Protein AF-A0A8I1I2P3-F1 (afdb_monomer)

Radius of gyration: 14.81 Å; Cα contacts (8 Å, |Δi|>4): 91; chains: 1; bounding box: 43×34×29 Å

Solvent-accessible surface area (backbone atoms only — not comparable to full-atom values): 5451 Å² total; per-residue (Å²): 109,67,67,59,50,14,64,76,66,75,45,60,56,72,74,44,73,46,36,71,65,56,50,29,72,75,69,70,49,54,72,68,58,51,54,54,52,49,50,53,36,40,76,68,49,39,32,45,82,46,74,54,93,88,63,90,50,61,31,34,31,48,61,64,84,60,77,60,74,85,40,101,58,91,68,75,74,91,68,77,55,70,82,69,69,79,112

Nearest PDB structures (foldseek):
  7dvr-assembly1_A-2  TM=8.416E-01  e=6.105E-02  Streptococcus agalactiae NEM316
  7dvt-assembly1_A  TM=8.667E-01  e=7.933E-02  Streptococcus agalactiae NEM316
  1ku9-assembly1_B  TM=6.889E-01  e=3.615E-02  Methanocaldococcus jannaschii
  4nb5-assembly1_C  TM=8.786E-01  e=3.821E-01  Mycobacterium tuberculosis H37Rv
  7dvs-assembly1_B  TM=8.109E-01  e=2.579E-01  Streptococcus agalactiae

Sequence (87 aa):
MVKEQAEQNNAPIDEIFFTRRMIREYTGWSDWQVRAHIKQLEEMEYIGVRTSSRGKEYSYILTYQGQGEEHQERCYLNLTSVEQIER

Secondary structure (DSSP, 8-state):
-HHHHHHHHT--GGG-EEEHHHHHHHH---HHHHHHHHHHHHHTTSEEEEE-SSS--EEEEE--SSTTTS-SS---SSPPPHHHH--

Structure (mmCIF, N/CA/C/O backbone):
data_AF-A0A8I1I2P3-F1
#
_entry.id   AF-A0A8I1I2P3-F1
#
loop_
_atom_site.group_PDB
_atom_site.id
_atom_site.type_symbol
_atom_site.label_atom_id
_atom_site.label_alt_id
_atom_site.label_comp_id
_atom_site.label_asym_id
_atom_site.label_entity_id
_atom_site.label_seq_id
_atom_site.pdbx_PDB_ins_code
_atom_site.Cartn_x
_atom_site.Cartn_y
_atom_site.Cartn_z
_atom_site.occupancy
_atom_site.B_iso_or_equiv
_atom_site.auth_seq_id
_atom_site.auth_comp_id
_atom_site.auth_asym_id
_atom_site.auth_atom_id
_atom_site.pdbx_PDB_model_num
ATOM 1 N N . MET A 1 1 ? -2.962 5.974 8.959 1.00 89.56 1 MET A N 1
ATOM 2 C CA . MET A 1 1 ? -3.259 4.533 8.763 1.00 89.56 1 MET A CA 1
ATOM 3 C C . MET A 1 1 ? -2.023 3.638 8.895 1.00 89.56 1 MET A C 1
ATOM 5 O O . MET A 1 1 ? -1.882 3.010 9.928 1.00 89.56 1 MET A O 1
ATOM 9 N N . VAL A 1 2 ? -1.123 3.545 7.900 1.00 90.50 2 VAL A N 1
ATOM 10 C CA . VAL A 1 2 ? -0.020 2.546 7.921 1.00 90.50 2 VAL A CA 1
ATOM 11 C C . VAL A 1 2 ? 1.006 2.815 9.030 1.00 90.50 2 VAL A C 1
ATOM 13 O O . VAL A 1 2 ? 1.382 1.888 9.735 1.00 90.50 2 VAL A O 1
ATOM 16 N N . LYS A 1 3 ? 1.406 4.079 9.235 1.00 89.44 3 LYS A N 1
ATOM 17 C CA . LYS A 1 3 ? 2.322 4.473 10.326 1.00 89.44 3 LYS A CA 1
ATOM 18 C C . LYS A 1 3 ? 1.756 4.128 11.707 1.00 89.44 3 LYS A C 1
ATOM 20 O O . LYS A 1 3 ? 2.423 3.476 12.492 1.00 8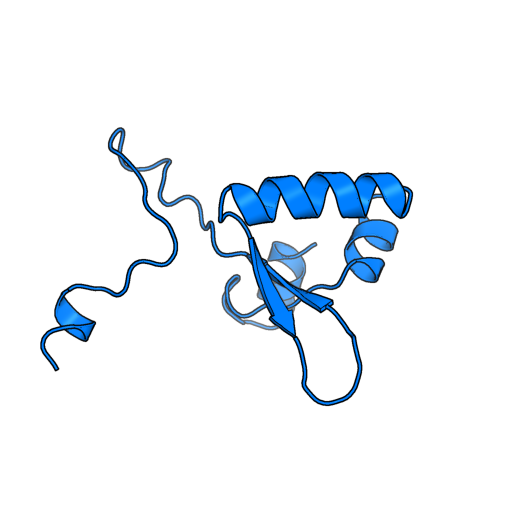9.44 3 LYS A O 1
ATOM 25 N N . GLU A 1 4 ? 0.491 4.477 11.946 1.00 91.50 4 GLU A N 1
ATOM 26 C CA . GLU A 1 4 ? -0.220 4.131 13.186 1.00 91.50 4 GLU A CA 1
ATOM 27 C C . GLU A 1 4 ? -0.255 2.610 13.416 1.00 91.50 4 GLU A C 1
ATOM 29 O O . GLU A 1 4 ? -0.049 2.144 14.532 1.00 91.50 4 GLU A O 1
ATOM 34 N N . GLN A 1 5 ? -0.475 1.817 12.361 1.00 90.06 5 GLN A N 1
ATOM 35 C CA . GLN A 1 5 ? -0.495 0.356 12.462 1.00 90.06 5 GLN A CA 1
ATOM 36 C C . GLN A 1 5 ? 0.897 -0.235 12.739 1.00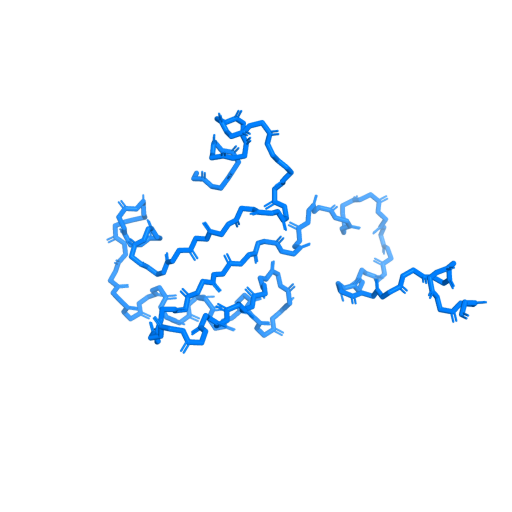 90.06 5 GLN A C 1
ATOM 38 O O . GLN A 1 5 ? 1.003 -1.206 13.486 1.00 90.06 5 GLN A O 1
ATOM 43 N N . ALA A 1 6 ? 1.949 0.348 12.159 1.00 91.56 6 ALA A N 1
ATOM 44 C CA . ALA A 1 6 ? 3.340 -0.020 12.422 1.00 91.56 6 ALA A CA 1
ATOM 45 C C . ALA A 1 6 ? 3.709 0.223 13.893 1.00 91.56 6 ALA A C 1
ATOM 47 O O . ALA A 1 6 ? 4.237 -0.669 14.556 1.00 91.56 6 ALA A O 1
ATOM 48 N N . GLU A 1 7 ? 3.338 1.391 14.424 1.00 91.44 7 GLU A N 1
ATOM 49 C CA . GLU A 1 7 ? 3.539 1.754 15.831 1.00 91.44 7 GLU A CA 1
ATOM 50 C C . GLU A 1 7 ? 2.787 0.809 16.778 1.00 91.44 7 GLU A C 1
ATOM 52 O O . GLU A 1 7 ? 3.364 0.313 17.743 1.00 91.44 7 GLU A O 1
ATOM 57 N N . GLN A 1 8 ? 1.521 0.496 16.482 1.00 91.81 8 GLN A N 1
ATOM 58 C CA . GLN A 1 8 ? 0.713 -0.422 17.295 1.00 91.81 8 GLN A CA 1
ATOM 59 C C . GLN A 1 8 ? 1.259 -1.853 17.305 1.00 91.81 8 GLN A C 1
ATOM 61 O O . GLN A 1 8 ? 1.209 -2.525 18.335 1.00 91.81 8 GLN A O 1
ATOM 66 N N . ASN A 1 9 ? 1.773 -2.320 16.167 1.00 88.44 9 ASN A N 1
ATOM 67 C CA . ASN A 1 9 ? 2.285 -3.681 16.020 1.00 88.44 9 ASN A CA 1
ATOM 68 C C . ASN A 1 9 ? 3.762 -3.807 16.417 1.00 88.44 9 ASN A C 1
ATOM 70 O O . ASN A 1 9 ? 4.287 -4.919 16.409 1.00 88.44 9 ASN A O 1
ATOM 74 N N . ASN A 1 10 ? 4.426 -2.690 16.743 1.00 91.12 10 ASN A N 1
ATOM 75 C CA . ASN A 1 10 ? 5.871 -2.610 16.948 1.00 91.12 10 ASN A CA 1
ATOM 76 C C . ASN A 1 10 ? 6.650 -3.315 15.817 1.00 91.12 10 ASN A C 1
ATOM 78 O O . ASN A 1 10 ? 7.573 -4.092 16.064 1.00 91.12 10 ASN A O 1
ATOM 82 N N . ALA A 1 11 ? 6.213 -3.074 14.579 1.00 88.25 11 ALA A N 1
ATOM 83 C CA . ALA A 1 11 ? 6.719 -3.693 13.359 1.00 88.25 11 ALA A CA 1
ATOM 84 C C . ALA A 1 11 ? 7.149 -2.603 12.364 1.00 88.25 11 ALA A C 1
ATOM 86 O O . ALA A 1 11 ? 6.611 -1.490 12.410 1.00 88.25 11 ALA A O 1
ATOM 87 N N . PRO A 1 12 ? 8.111 -2.879 11.470 1.00 86.69 12 PRO A N 1
ATOM 88 C CA . PRO A 1 12 ? 8.555 -1.892 10.500 1.00 86.69 12 PRO A CA 1
ATOM 89 C C . PRO A 1 12 ? 7.461 -1.619 9.449 1.00 86.69 12 PRO A C 1
ATOM 91 O O . PRO A 1 12 ? 6.587 -2.445 9.182 1.00 86.69 12 PRO A O 1
ATOM 94 N N . ILE A 1 13 ? 7.466 -0.412 8.877 1.00 85.75 13 ILE A N 1
ATOM 95 C CA . ILE A 1 13 ? 6.391 0.078 7.990 1.00 85.75 13 ILE A CA 1
ATOM 96 C C . ILE A 1 13 ? 6.258 -0.780 6.721 1.00 85.75 13 ILE A C 1
ATOM 98 O O . ILE A 1 13 ? 5.150 -0.985 6.223 1.00 85.75 13 ILE A O 1
ATOM 102 N N . ASP A 1 14 ? 7.376 -1.298 6.223 1.00 83.69 14 ASP A N 1
ATOM 103 C CA . ASP A 1 14 ? 7.488 -2.213 5.086 1.00 83.69 14 ASP A CA 1
ATOM 104 C C . ASP A 1 14 ? 7.128 -3.666 5.426 1.00 83.69 14 ASP A C 1
ATOM 106 O O . ASP A 1 14 ? 7.287 -4.537 4.582 1.00 83.69 14 ASP A O 1
ATOM 110 N N . GLU A 1 15 ? 6.600 -3.949 6.618 1.00 86.62 15 GLU A N 1
ATOM 111 C CA . GLU A 1 15 ? 5.965 -5.232 6.953 1.00 86.62 15 GLU A CA 1
ATOM 112 C C . GLU A 1 15 ? 4.452 -5.094 7.183 1.00 86.62 15 GLU A C 1
ATOM 114 O O . GLU A 1 15 ? 3.740 -6.084 7.383 1.00 86.62 15 GLU A O 1
ATOM 119 N N . ILE A 1 16 ? 3.923 -3.869 7.120 1.00 90.00 16 ILE A N 1
ATOM 120 C CA . ILE A 1 16 ? 2.499 -3.617 7.315 1.00 90.00 16 ILE A CA 1
ATOM 121 C C . ILE A 1 16 ? 1.740 -3.790 6.004 1.00 90.00 16 ILE A C 1
ATOM 123 O O . ILE A 1 16 ? 1.847 -2.994 5.069 1.00 90.00 16 ILE A O 1
ATOM 127 N N . PHE A 1 17 ? 0.884 -4.809 5.981 1.00 90.69 17 PHE A N 1
ATOM 128 C CA . PHE A 1 17 ? -0.055 -5.044 4.894 1.00 90.69 17 PHE A CA 1
ATOM 129 C C . PHE A 1 17 ? -1.358 -4.276 5.095 1.00 90.69 17 PHE A C 1
ATOM 131 O O . PHE A 1 17 ? -1.919 -4.233 6.189 1.00 90.69 17 PHE A O 1
ATOM 138 N N . PHE A 1 18 ? -1.888 -3.728 4.007 1.00 91.44 18 PHE A N 1
ATOM 139 C CA . PHE A 1 18 ? -3.200 -3.089 3.987 1.00 91.44 18 PHE A CA 1
ATOM 140 C C . PHE A 1 18 ? -3.986 -3.474 2.735 1.00 91.44 18 PHE A C 1
ATOM 142 O O . PHE A 1 18 ? -3.422 -3.878 1.722 1.00 91.44 18 PHE A O 1
ATOM 149 N N . THR A 1 19 ? -5.312 -3.365 2.785 1.00 92.06 19 THR A N 1
ATOM 150 C CA . THR A 1 19 ? -6.195 -3.741 1.669 1.00 92.06 19 THR A CA 1
ATOM 151 C C . THR A 1 19 ? -6.945 -2.532 1.120 1.00 92.06 19 THR A C 1
ATOM 153 O O . THR A 1 19 ? -7.054 -1.488 1.767 1.00 92.06 19 THR A O 1
ATOM 156 N N . ARG A 1 20 ? -7.551 -2.674 -0.069 1.00 91.12 20 ARG A N 1
ATOM 157 C CA . ARG A 1 20 ? -8.426 -1.625 -0.637 1.00 91.12 20 ARG A CA 1
ATOM 158 C C . ARG A 1 20 ? -9.573 -1.257 0.297 1.00 91.12 20 ARG A C 1
ATOM 160 O O . ARG A 1 20 ? -9.994 -0.105 0.321 1.00 91.12 20 ARG A O 1
ATOM 167 N N . ARG A 1 21 ? -10.080 -2.229 1.061 1.00 91.81 21 ARG A N 1
ATOM 168 C CA . ARG A 1 21 ? -11.136 -1.998 2.047 1.00 91.81 21 ARG A CA 1
ATOM 169 C C . ARG A 1 21 ? -10.660 -1.042 3.138 1.00 91.81 21 ARG A C 1
ATOM 171 O O . ARG A 1 21 ? -11.344 -0.057 3.379 1.00 91.81 21 ARG A O 1
ATOM 178 N N . MET A 1 22 ? -9.480 -1.287 3.710 1.00 92.81 22 MET A N 1
ATOM 179 C CA . MET A 1 22 ? -8.898 -0.417 4.738 1.00 92.81 22 MET A CA 1
ATOM 180 C C . MET A 1 22 ? -8.696 1.009 4.216 1.00 92.81 22 MET A C 1
ATOM 182 O O . MET A 1 22 ? -9.063 1.967 4.886 1.00 92.81 22 MET A O 1
ATOM 186 N N . ILE A 1 23 ? -8.200 1.159 2.981 1.00 93.44 23 ILE A N 1
ATOM 187 C CA . ILE A 1 23 ? -8.026 2.480 2.359 1.00 93.44 23 ILE A CA 1
ATOM 188 C C . ILE A 1 23 ? -9.370 3.194 2.218 1.00 93.44 23 ILE A C 1
ATOM 190 O O . ILE A 1 23 ? -9.472 4.369 2.559 1.00 93.44 23 ILE A O 1
ATOM 194 N N . ARG A 1 24 ? -10.412 2.502 1.741 1.00 94.50 24 ARG A N 1
ATOM 195 C CA . ARG A 1 24 ? -11.759 3.080 1.619 1.00 94.50 24 ARG A CA 1
ATOM 196 C C . ARG A 1 24 ? -12.330 3.507 2.968 1.00 94.50 24 ARG A C 1
ATOM 198 O O . ARG A 1 24 ? -12.907 4.582 3.055 1.00 94.50 24 ARG A O 1
ATOM 205 N N . GLU A 1 25 ? -12.180 2.675 3.996 1.00 94.62 25 GLU A N 1
ATOM 206 C CA . GLU A 1 25 ? -12.664 2.971 5.349 1.00 94.62 25 GLU A CA 1
ATOM 207 C C . GLU A 1 25 ? -11.912 4.159 5.968 1.00 94.62 25 GLU A C 1
ATOM 209 O O . GLU A 1 25 ? -12.533 5.000 6.608 1.00 94.62 25 GLU A O 1
ATOM 214 N N . TYR A 1 26 ? -10.606 4.280 5.712 1.00 94.69 26 TYR A N 1
ATOM 215 C CA . TYR A 1 26 ? -9.783 5.375 6.228 1.00 94.69 26 TYR A CA 1
ATOM 216 C C . TYR A 1 26 ? -9.976 6.702 5.476 1.00 94.69 26 TYR A C 1
ATOM 218 O O . TYR A 1 26 ? -9.992 7.766 6.086 1.00 94.69 26 TYR A O 1
ATOM 226 N N . THR A 1 27 ? -10.106 6.658 4.147 1.00 94.56 27 THR A N 1
ATOM 227 C CA . THR A 1 27 ? -10.172 7.862 3.290 1.00 94.56 27 THR A CA 1
ATOM 228 C C . THR A 1 27 ? -11.595 8.310 2.958 1.00 94.56 27 THR A C 1
ATOM 230 O O . THR A 1 27 ? -11.795 9.439 2.514 1.00 94.56 27 THR A O 1
ATOM 233 N N . GLY A 1 28 ? -12.586 7.427 3.104 1.00 94.81 28 GLY A N 1
ATOM 234 C CA . GLY A 1 28 ? -13.954 7.656 2.632 1.00 94.81 28 GLY A CA 1
ATOM 235 C C . GLY A 1 28 ? -14.111 7.628 1.105 1.00 94.81 28 GLY A C 1
ATOM 236 O O . GLY A 1 28 ? -15.171 7.986 0.593 1.00 94.81 28 GLY A O 1
ATOM 237 N N . TRP A 1 29 ? -13.082 7.225 0.353 1.00 96.38 29 TRP A N 1
ATOM 238 C CA . TRP A 1 29 ? -13.123 7.208 -1.109 1.00 96.38 29 TRP A CA 1
ATOM 239 C C . TRP A 1 29 ? -13.996 6.084 -1.677 1.00 96.38 29 TRP A C 1
ATOM 241 O O . TRP A 1 29 ? -14.151 4.998 -1.105 1.00 96.38 29 TRP A O 1
ATOM 251 N N . SER A 1 30 ? -14.540 6.334 -2.868 1.00 95.50 30 SER A N 1
ATOM 252 C CA . SER A 1 30 ? -15.213 5.303 -3.658 1.00 95.50 30 SER A CA 1
ATOM 253 C C . SER A 1 30 ? -14.230 4.213 -4.105 1.00 95.50 30 SER A C 1
ATOM 255 O O . SER A 1 30 ? -13.026 4.444 -4.225 1.00 95.50 30 SER A O 1
ATOM 257 N N . ASP A 1 31 ? -14.745 3.017 -4.406 1.00 93.31 31 ASP A N 1
ATOM 258 C CA . ASP A 1 31 ? -13.915 1.912 -4.912 1.00 93.31 31 ASP A CA 1
ATOM 259 C C . ASP A 1 31 ? -13.149 2.298 -6.186 1.00 93.31 31 ASP A C 1
ATOM 261 O O . ASP A 1 31 ? -11.974 1.966 -6.336 1.00 93.31 31 ASP A O 1
ATOM 265 N N . TRP A 1 32 ? -13.785 3.072 -7.067 1.00 95.75 32 TRP A N 1
ATOM 266 C CA . TRP A 1 32 ? -13.159 3.539 -8.299 1.00 95.75 32 TRP A CA 1
ATOM 267 C C . TRP A 1 32 ? -11.955 4.453 -8.033 1.00 95.75 32 TRP A C 1
ATOM 269 O O . TRP A 1 32 ? -10.890 4.223 -8.606 1.00 95.75 32 TRP A O 1
ATOM 279 N N . GLN A 1 33 ? -12.087 5.427 -7.125 1.00 96.12 33 GLN A N 1
ATOM 280 C CA . GLN A 1 33 ? -10.986 6.323 -6.744 1.00 96.12 33 GLN A CA 1
ATOM 281 C C . GLN A 1 33 ? -9.818 5.540 -6.144 1.00 96.12 33 GLN A C 1
ATOM 283 O O . GLN A 1 33 ? -8.675 5.712 -6.560 1.00 96.12 33 GLN A O 1
ATOM 288 N N . VAL A 1 34 ? -10.108 4.627 -5.212 1.00 94.81 34 VAL A N 1
ATOM 289 C CA . VAL A 1 34 ? -9.074 3.794 -4.586 1.00 94.81 34 VAL A CA 1
ATOM 290 C C . VAL A 1 34 ? -8.350 2.948 -5.631 1.00 94.81 34 VAL A C 1
ATOM 292 O O . VAL A 1 34 ? -7.124 2.910 -5.635 1.00 94.81 34 VAL A O 1
ATOM 295 N N . ARG A 1 35 ? -9.070 2.318 -6.566 1.00 92.88 35 ARG A N 1
ATOM 296 C CA . ARG A 1 35 ? -8.449 1.531 -7.642 1.00 92.88 35 ARG A CA 1
ATOM 297 C C . ARG A 1 35 ? -7.577 2.373 -8.571 1.00 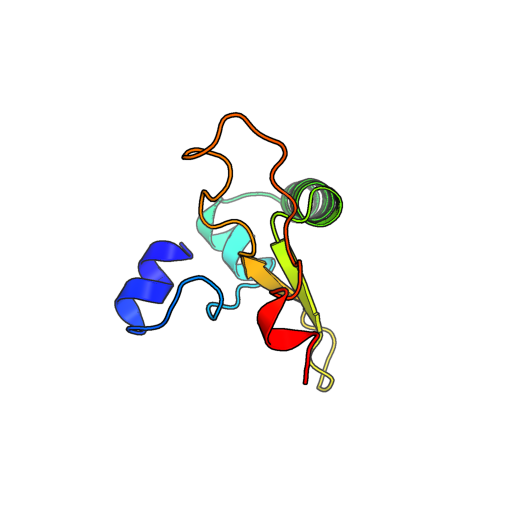92.88 35 ARG A C 1
ATOM 299 O O . ARG A 1 35 ? -6.498 1.914 -8.934 1.00 92.88 35 ARG A O 1
ATOM 306 N N . ALA A 1 36 ? -8.035 3.562 -8.960 1.00 95.19 36 ALA A N 1
ATOM 307 C CA . ALA A 1 36 ? -7.282 4.448 -9.842 1.00 95.19 36 ALA A CA 1
ATOM 308 C C . ALA A 1 36 ? -5.974 4.918 -9.185 1.00 95.19 36 ALA A C 1
ATOM 310 O O . ALA A 1 36 ? -4.909 4.785 -9.783 1.00 95.19 36 ALA A O 1
ATOM 311 N N . HIS A 1 37 ? -6.042 5.387 -7.936 1.00 94.25 37 HIS A N 1
ATOM 312 C CA . HIS A 1 37 ? -4.871 5.901 -7.224 1.00 94.25 37 HIS A CA 1
ATOM 313 C C . HIS A 1 37 ? -3.886 4.804 -6.817 1.00 94.25 37 HIS A C 1
ATOM 315 O O . HIS A 1 37 ? -2.682 4.997 -6.947 1.00 94.25 37 HIS A O 1
ATOM 321 N N . ILE A 1 38 ? -4.368 3.632 -6.393 1.00 92.81 38 ILE A N 1
ATOM 322 C CA . ILE A 1 38 ? -3.491 2.482 -6.123 1.00 92.81 38 ILE A CA 1
ATOM 323 C C . ILE A 1 38 ? -2.704 2.097 -7.372 1.00 92.81 38 ILE A C 1
ATOM 325 O O . ILE A 1 38 ? -1.505 1.877 -7.273 1.00 92.81 38 ILE A O 1
ATOM 329 N N . LYS A 1 39 ? -3.352 2.052 -8.544 1.00 92.00 39 LYS A N 1
ATOM 330 C CA . LYS A 1 39 ? -2.668 1.712 -9.797 1.00 92.00 39 LYS A CA 1
ATOM 331 C C . LYS A 1 39 ? -1.551 2.706 -10.116 1.00 92.00 39 LYS A C 1
ATOM 333 O O . LYS A 1 39 ? -0.470 2.288 -10.497 1.00 92.00 39 LYS A O 1
ATO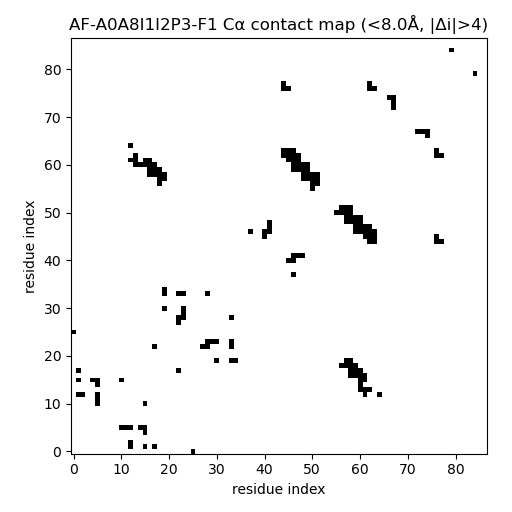M 338 N N . GLN A 1 40 ? -1.793 4.002 -9.916 1.00 93.25 40 GLN A N 1
ATOM 339 C CA . GLN A 1 40 ? -0.765 5.032 -10.102 1.00 93.25 40 GLN A CA 1
ATOM 340 C C . GLN A 1 40 ? 0.416 4.844 -9.139 1.00 93.25 40 GLN A C 1
ATOM 342 O O . GLN A 1 40 ? 1.565 4.930 -9.553 1.00 93.25 40 GLN A O 1
ATOM 347 N N . LEU A 1 41 ? 0.143 4.557 -7.862 1.00 92.25 41 LEU A N 1
ATOM 348 C CA . LEU A 1 41 ? 1.191 4.325 -6.862 1.00 92.25 41 LEU A CA 1
ATOM 349 C C . LEU A 1 41 ? 1.991 3.045 -7.133 1.00 92.25 41 LEU A C 1
ATOM 351 O O . LEU A 1 41 ? 3.192 3.020 -6.881 1.00 92.25 41 LEU A O 1
ATOM 355 N N . GLU A 1 42 ? 1.335 1.999 -7.635 1.00 90.19 42 GLU A N 1
ATOM 356 C CA . GLU A 1 42 ? 1.971 0.750 -8.063 1.00 90.19 42 GLU A CA 1
ATOM 357 C C . GLU A 1 42 ? 2.868 0.981 -9.288 1.00 90.19 42 GLU A C 1
ATOM 359 O O . GLU A 1 42 ? 4.019 0.559 -9.286 1.00 90.19 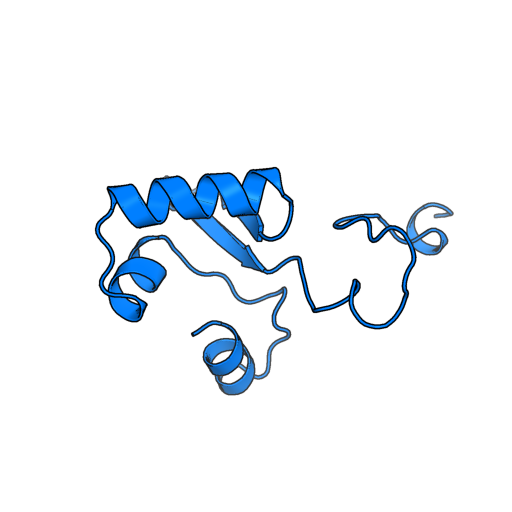42 GLU A O 1
ATOM 364 N N . GLU A 1 43 ? 2.383 1.708 -10.303 1.00 90.25 43 GLU A N 1
ATOM 365 C CA . GLU A 1 43 ? 3.160 2.071 -11.502 1.00 90.25 43 GLU A CA 1
ATOM 366 C C . GLU A 1 43 ? 4.403 2.905 -11.170 1.00 90.25 43 GLU A C 1
ATOM 368 O O . GLU A 1 43 ? 5.413 2.816 -11.863 1.00 90.25 43 GLU A O 1
ATOM 373 N N . MET A 1 44 ? 4.329 3.705 -10.108 1.00 88.50 44 MET A N 1
ATOM 374 C CA . MET A 1 44 ? 5.434 4.515 -9.601 1.00 88.50 44 MET A CA 1
ATOM 375 C C . MET A 1 44 ? 6.274 3.788 -8.533 1.00 88.50 44 MET A C 1
ATOM 377 O O . MET A 1 44 ? 7.125 4.411 -7.904 1.00 88.50 44 MET A O 1
ATOM 381 N N . GLU A 1 45 ? 6.017 2.499 -8.295 1.00 87.00 45 GLU A N 1
ATOM 382 C CA . GLU A 1 45 ? 6.732 1.636 -7.342 1.00 87.00 45 GLU A CA 1
ATOM 383 C C . GLU A 1 45 ? 6.688 2.096 -5.870 1.00 87.00 45 GLU A C 1
ATOM 385 O O . GLU A 1 45 ? 7.433 1.589 -5.030 1.00 87.00 45 GLU A O 1
ATOM 390 N N . TYR A 1 46 ? 5.778 3.009 -5.513 1.00 88.06 46 TYR A N 1
ATOM 391 C CA . TYR A 1 46 ? 5.600 3.471 -4.129 1.00 88.06 46 TYR A CA 1
ATOM 392 C C . TYR A 1 46 ? 4.978 2.396 -3.236 1.00 88.06 46 TYR A C 1
ATOM 394 O O . TYR A 1 46 ? 5.202 2.388 -2.020 1.00 88.06 46 TYR A O 1
ATOM 402 N N . ILE A 1 47 ? 4.186 1.503 -3.832 1.00 90.75 47 ILE A N 1
ATOM 403 C CA . ILE A 1 47 ? 3.551 0.377 -3.151 1.00 90.75 47 ILE A CA 1
ATOM 404 C C . ILE A 1 47 ? 3.826 -0.929 -3.894 1.00 90.75 47 ILE A C 1
ATOM 406 O O . ILE A 1 47 ? 3.797 -0.977 -5.122 1.00 90.75 47 ILE A O 1
ATOM 410 N N . GLY A 1 48 ? 4.033 -2.004 -3.140 1.00 88.69 48 GLY A N 1
ATOM 411 C CA . GLY A 1 48 ? 4.115 -3.362 -3.668 1.00 88.69 48 GLY A CA 1
ATOM 412 C C . GLY A 1 48 ? 2.786 -4.103 -3.531 1.00 88.69 48 GLY A C 1
ATOM 413 O O . GLY A 1 48 ? 2.037 -3.888 -2.575 1.00 88.69 48 GLY A O 1
ATOM 414 N N . VAL A 1 49 ? 2.506 -5.025 -4.455 1.00 87.94 49 VAL A N 1
ATOM 415 C CA . VAL A 1 49 ? 1.343 -5.921 -4.375 1.00 87.94 49 VAL A CA 1
ATOM 416 C C . VAL A 1 49 ? 1.772 -7.295 -3.873 1.00 87.94 49 VAL A C 1
ATOM 418 O O . VAL A 1 49 ? 2.619 -7.966 -4.465 1.00 87.94 49 VAL A O 1
ATOM 421 N N . ARG A 1 50 ? 1.140 -7.762 -2.796 1.00 81.56 50 ARG A N 1
ATOM 422 C CA . ARG A 1 50 ? 1.214 -9.148 -2.332 1.00 81.56 50 ARG A CA 1
ATOM 423 C C . ARG A 1 50 ? -0.142 -9.812 -2.527 1.00 81.56 50 ARG A C 1
ATOM 425 O O . ARG A 1 50 ? -1.156 -9.378 -1.989 1.00 81.56 50 ARG A O 1
ATOM 432 N N . THR A 1 51 ? -0.153 -10.892 -3.302 1.00 73.88 51 THR A N 1
ATOM 433 C CA . THR A 1 51 ? -1.340 -11.738 -3.459 1.00 73.88 51 THR A CA 1
ATOM 434 C C . THR A 1 51 ? -1.178 -12.969 -2.578 1.00 73.88 51 THR A C 1
ATOM 436 O O . THR A 1 51 ? -0.211 -13.713 -2.736 1.00 73.88 51 THR A O 1
ATOM 439 N N . SER A 1 52 ? -2.115 -13.207 -1.659 1.00 64.69 52 SER A N 1
ATOM 440 C CA . SER A 1 52 ? -2.159 -14.473 -0.920 1.00 64.69 52 SER A CA 1
ATOM 441 C C . SER A 1 52 ? -2.779 -15.572 -1.789 1.00 64.69 52 SER A C 1
ATOM 443 O O . SER A 1 52 ? -3.790 -15.362 -2.463 1.00 64.69 52 SER A O 1
ATOM 445 N N . SER A 1 53 ? -2.191 -16.771 -1.768 1.00 59.44 53 SER A N 1
ATOM 446 C CA . SER A 1 53 ? -2.659 -17.930 -2.545 1.00 59.44 53 SER A CA 1
ATOM 447 C C . SER A 1 53 ? -4.027 -18.454 -2.090 1.00 59.44 53 SER A C 1
ATOM 449 O O . SER A 1 53 ? -4.713 -19.135 -2.851 1.00 59.44 53 SER A O 1
ATOM 451 N N . ARG A 1 54 ? -4.473 -18.100 -0.876 1.00 56.28 54 ARG A N 1
ATOM 452 C CA . ARG A 1 54 ? -5.769 -18.506 -0.310 1.00 56.28 54 ARG A CA 1
ATOM 453 C C . ARG A 1 54 ? -6.841 -17.425 -0.467 1.00 56.28 54 ARG A C 1
ATOM 455 O O . ARG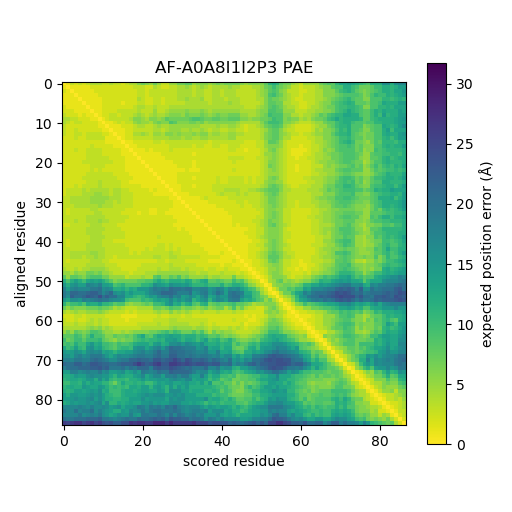 A 1 54 ? -7.466 -17.014 0.500 1.00 56.28 54 ARG A O 1
ATOM 462 N N . GLY A 1 55 ? -7.076 -17.035 -1.721 1.00 54.03 55 GLY A N 1
ATOM 463 C CA . GLY A 1 55 ? -8.283 -16.326 -2.148 1.00 54.03 55 GLY A CA 1
ATOM 464 C C . GLY A 1 55 ? -8.123 -14.818 -2.296 1.00 54.03 55 GLY A C 1
ATOM 465 O O . GLY A 1 55 ? -8.355 -14.103 -1.342 1.00 54.03 55 GLY A O 1
ATOM 466 N N . LYS A 1 56 ? -7.799 -14.368 -3.521 1.00 62.16 56 LYS A N 1
ATOM 467 C CA . LYS A 1 56 ? -8.085 -13.062 -4.179 1.00 62.16 56 LYS A CA 1
ATOM 468 C C . LYS A 1 56 ? -8.034 -11.757 -3.358 1.00 62.16 56 LYS A C 1
ATOM 470 O O . LYS A 1 56 ? -8.501 -10.725 -3.845 1.00 62.16 56 LYS A O 1
ATOM 475 N N . GLU A 1 57 ? -7.485 -11.756 -2.156 1.00 69.06 57 GLU A N 1
ATOM 476 C CA . GLU A 1 57 ? -7.314 -10.553 -1.368 1.00 69.06 57 GLU A CA 1
ATOM 477 C C . GLU A 1 57 ? -5.996 -9.910 -1.781 1.00 69.06 57 GLU A C 1
ATOM 479 O O . GLU A 1 57 ? -4.911 -10.459 -1.587 1.00 69.06 57 GLU A O 1
ATOM 484 N N . TYR A 1 58 ? -6.126 -8.767 -2.450 1.00 81.12 58 TYR A N 1
ATOM 485 C CA . TYR A 1 58 ? -4.996 -7.918 -2.781 1.00 81.12 58 TYR A CA 1
ATOM 486 C C . TYR A 1 58 ? -4.568 -7.193 -1.511 1.00 81.12 58 TYR A C 1
ATOM 488 O O . TYR A 1 58 ? -5.289 -6.316 -1.017 1.00 81.12 58 TYR A O 1
ATOM 496 N N . SER A 1 59 ? -3.400 -7.571 -1.009 1.00 88.62 59 SER A N 1
ATOM 497 C CA . SER A 1 59 ? -2.703 -6.853 0.045 1.00 88.62 59 SER A CA 1
ATOM 498 C C . SER A 1 59 ? -1.631 -5.979 -0.589 1.00 88.62 59 SER A C 1
ATOM 500 O O . SER A 1 59 ? -0.933 -6.385 -1.517 1.00 88.62 59 SER A O 1
ATOM 502 N N . TYR A 1 60 ? -1.512 -4.768 -0.082 1.00 91.44 60 TYR A N 1
ATOM 503 C CA . TYR A 1 60 ? -0.530 -3.787 -0.500 1.00 91.44 60 TYR A CA 1
ATOM 504 C C . TYR A 1 60 ? 0.434 -3.543 0.648 1.00 91.44 60 TYR A C 1
ATOM 506 O O . TYR A 1 60 ? 0.069 -3.702 1.815 1.00 91.44 60 TYR A O 1
ATOM 514 N N . ILE A 1 61 ? 1.654 -3.169 0.298 1.00 91.19 61 ILE A N 1
ATOM 515 C CA . ILE A 1 61 ? 2.725 -2.844 1.233 1.00 91.19 61 ILE A CA 1
ATOM 516 C C . ILE A 1 61 ? 3.367 -1.533 0.800 1.00 91.19 61 ILE A C 1
ATOM 518 O O . ILE A 1 61 ? 3.408 -1.241 -0.397 1.00 91.19 61 ILE A O 1
ATOM 522 N N . LEU A 1 62 ? 3.828 -0.728 1.753 1.00 89.81 62 LEU A N 1
ATOM 523 C CA . LEU A 1 62 ? 4.513 0.517 1.431 1.00 89.81 62 LEU A CA 1
ATOM 524 C C . LEU A 1 62 ? 5.989 0.221 1.153 1.00 89.81 62 LEU A C 1
ATOM 526 O O . LEU A 1 62 ? 6.691 -0.274 2.028 1.00 89.81 62 LEU A O 1
ATOM 530 N N . THR A 1 63 ? 6.443 0.543 -0.054 1.00 85.31 63 THR A N 1
ATOM 531 C CA . THR A 1 63 ? 7.844 0.372 -0.461 1.00 85.31 63 THR A CA 1
ATOM 532 C C . THR A 1 63 ? 8.640 1.661 -0.256 1.00 85.31 63 THR A C 1
ATOM 534 O O . THR A 1 63 ? 9.814 1.633 0.113 1.00 85.31 63 THR A O 1
ATOM 537 N N . TYR A 1 64 ? 8.004 2.812 -0.478 1.00 80.12 64 TYR A N 1
ATOM 538 C CA . TYR A 1 64 ? 8.644 4.111 -0.304 1.00 80.12 64 TYR A CA 1
ATOM 539 C C . TYR A 1 64 ? 8.666 4.536 1.170 1.00 80.12 64 TYR A C 1
ATOM 541 O O . TYR A 1 64 ? 7.618 4.732 1.787 1.00 80.12 64 TYR A O 1
ATOM 549 N N . GLN A 1 65 ? 9.861 4.739 1.718 1.00 74.19 65 GLN A N 1
ATOM 550 C CA . GLN A 1 65 ? 10.106 5.152 3.105 1.00 74.19 65 GLN A CA 1
ATOM 551 C C . GLN A 1 65 ? 10.718 6.560 3.215 1.00 74.19 65 GLN A C 1
ATOM 553 O O . GLN A 1 65 ? 11.163 6.948 4.289 1.00 74.19 65 GLN A O 1
ATOM 558 N N . GLY A 1 66 ? 10.726 7.343 2.130 1.00 68.69 66 GLY A N 1
ATOM 559 C CA . GLY A 1 66 ? 11.345 8.676 2.116 1.00 68.69 66 GLY A CA 1
ATOM 560 C C . GLY A 1 66 ? 12.781 8.694 1.589 1.00 68.69 66 GLY A C 1
ATOM 561 O O . GLY A 1 66 ? 13.455 9.711 1.710 1.00 68.69 66 GLY A O 1
ATOM 562 N N . GLN A 1 67 ? 13.244 7.612 0.951 1.00 68.31 67 GLN A N 1
ATOM 563 C CA . GLN A 1 67 ? 14.615 7.496 0.429 1.00 68.31 67 GLN A CA 1
ATOM 564 C C . GLN A 1 67 ? 14.956 8.522 -0.676 1.00 68.31 67 GLN A C 1
ATOM 566 O O . GLN A 1 67 ? 16.108 8.617 -1.086 1.00 68.31 67 GLN A O 1
ATOM 571 N N . GLY A 1 68 ? 13.972 9.276 -1.180 1.00 63.62 68 GLY A N 1
ATOM 572 C CA . GLY A 1 68 ? 14.171 10.354 -2.152 1.00 63.62 68 GLY A CA 1
ATOM 573 C C . GLY A 1 68 ? 14.365 11.748 -1.545 1.00 63.62 68 GLY A C 1
ATOM 574 O O . GLY A 1 68 ? 14.592 12.690 -2.298 1.00 63.62 68 GLY A O 1
ATOM 575 N N . GLU A 1 69 ? 14.252 11.914 -0.221 1.00 63.19 69 GLU A N 1
ATOM 576 C CA . GLU A 1 69 ? 14.363 13.235 0.425 1.00 63.19 69 GLU 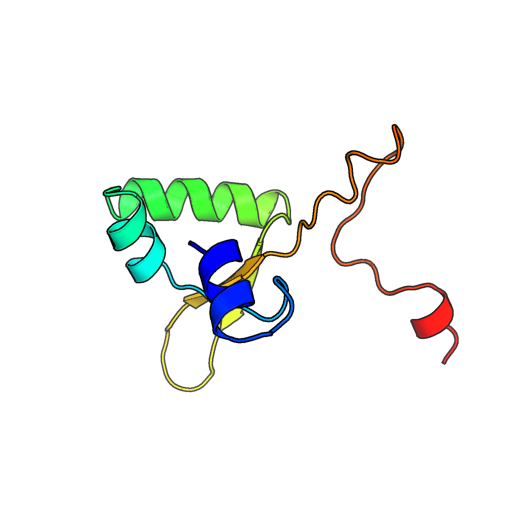A CA 1
ATOM 577 C C . GLU A 1 69 ? 15.788 13.564 0.903 1.00 63.19 69 GLU A C 1
ATOM 579 O O . GLU A 1 69 ? 16.163 14.735 0.926 1.00 63.19 69 GLU A O 1
ATOM 584 N N . GLU A 1 70 ? 16.613 12.562 1.233 1.00 57.88 70 GLU A N 1
ATOM 585 C CA . GLU A 1 70 ? 17.994 12.781 1.706 1.00 57.88 70 GLU A CA 1
ATOM 586 C C . GLU A 1 70 ? 19.009 13.038 0.584 1.00 57.88 70 GLU A C 1
ATOM 588 O O . GLU A 1 70 ? 20.042 13.677 0.803 1.00 57.88 70 GLU A O 1
ATOM 593 N N . HIS A 1 71 ? 18.741 12.558 -0.629 1.00 52.25 71 HIS A N 1
ATOM 594 C CA . HIS A 1 71 ? 19.665 12.659 -1.753 1.00 52.25 71 HIS A CA 1
ATOM 595 C C . HIS A 1 71 ? 18.945 13.253 -2.963 1.00 52.25 71 HIS A C 1
ATOM 597 O O . HIS A 1 71 ? 17.987 12.680 -3.464 1.00 52.25 71 HIS A O 1
ATOM 603 N N . GLN A 1 72 ? 19.440 14.386 -3.477 1.00 55.00 72 GLN A N 1
ATOM 604 C CA . GLN A 1 72 ? 18.969 15.030 -4.721 1.00 55.00 72 GLN A CA 1
ATOM 605 C C . GLN A 1 72 ? 19.238 14.189 -5.992 1.00 55.00 72 GLN A C 1
ATOM 607 O O . GLN A 1 72 ? 19.132 14.687 -7.113 1.00 55.00 72 GLN A O 1
ATOM 612 N N . GLU A 1 73 ? 19.611 12.922 -5.830 1.00 58.72 73 GLU A N 1
ATOM 613 C CA . GLU A 1 73 ? 19.935 11.985 -6.896 1.00 58.72 73 GLU A CA 1
ATOM 614 C C . GLU A 1 73 ? 18.769 11.021 -7.167 1.00 58.72 73 GLU A C 1
ATOM 616 O O . GLU A 1 73 ? 17.767 10.985 -6.455 1.00 58.72 73 GLU A O 1
ATOM 621 N N . ARG A 1 74 ? 18.870 10.248 -8.254 1.00 59.59 74 ARG A N 1
ATOM 622 C CA . ARG A 1 74 ? 17.809 9.328 -8.688 1.00 59.59 74 ARG A CA 1
ATOM 623 C C . ARG A 1 74 ? 17.582 8.238 -7.637 1.00 59.59 74 ARG A C 1
ATOM 625 O O . ARG A 1 74 ? 18.448 7.394 -7.431 1.00 59.59 74 ARG A O 1
ATOM 632 N N . CYS A 1 75 ? 16.399 8.230 -7.030 1.00 63.97 75 CYS A N 1
ATOM 633 C CA . CYS A 1 75 ? 15.955 7.170 -6.133 1.00 63.97 75 CYS A CA 1
ATOM 634 C C . CYS A 1 75 ? 15.318 6.037 -6.950 1.00 63.97 75 CYS A C 1
ATOM 636 O 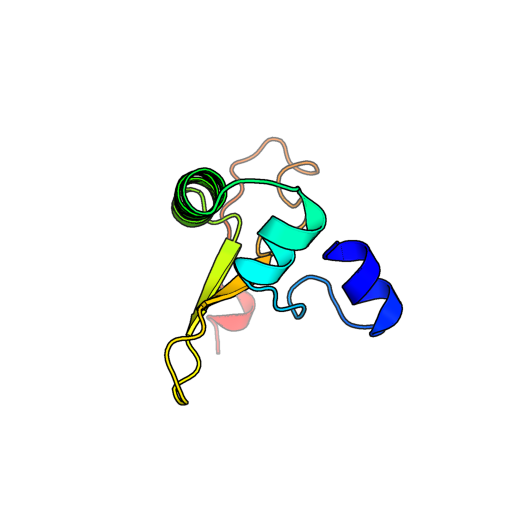O . CYS A 1 75 ? 14.374 6.276 -7.704 1.00 63.97 75 CYS A O 1
ATOM 638 N N . TYR A 1 76 ? 15.833 4.817 -6.804 1.00 67.06 76 TYR A N 1
ATOM 639 C CA . TYR A 1 76 ? 15.250 3.608 -7.385 1.00 67.06 76 TYR A CA 1
ATOM 640 C C . TYR A 1 76 ? 14.733 2.729 -6.246 1.00 67.06 76 TYR A C 1
ATOM 642 O O . TYR A 1 76 ? 15.476 2.418 -5.314 1.00 67.06 76 TYR A O 1
ATOM 650 N N . LEU A 1 77 ? 13.458 2.349 -6.308 1.00 73.12 77 LEU A N 1
ATOM 651 C CA . LEU A 1 77 ? 12.809 1.529 -5.287 1.00 73.12 77 LEU A CA 1
ATOM 652 C C . LEU A 1 77 ? 12.985 0.040 -5.614 1.00 73.12 77 LEU A C 1
ATOM 654 O O . LEU A 1 77 ? 13.193 -0.333 -6.763 1.00 73.12 77 LEU A O 1
ATOM 658 N N . ASN A 1 78 ? 12.918 -0.821 -4.594 1.00 68.44 78 ASN A N 1
ATOM 659 C CA . ASN A 1 78 ? 13.026 -2.285 -4.724 1.00 68.44 78 ASN A CA 1
ATOM 660 C C . ASN A 1 78 ? 14.366 -2.839 -5.255 1.00 68.44 78 ASN A C 1
ATOM 662 O O . ASN A 1 78 ? 14.421 -4.004 -5.653 1.00 68.44 78 ASN A O 1
ATOM 666 N N . LEU A 1 79 ? 15.455 -2.065 -5.250 1.00 70.81 79 LEU A N 1
ATOM 667 C CA . LEU A 1 79 ? 16.770 -2.609 -5.595 1.00 70.81 79 LEU A CA 1
ATOM 668 C C . LEU A 1 79 ? 17.292 -3.529 -4.485 1.00 70.81 79 LEU A C 1
ATOM 670 O O . LEU A 1 79 ? 17.289 -3.178 -3.307 1.00 70.81 79 LEU A O 1
ATOM 674 N N . THR A 1 80 ? 17.777 -4.706 -4.876 1.00 67.25 80 THR A N 1
ATOM 675 C CA . THR A 1 80 ? 18.578 -5.566 -3.999 1.00 67.25 80 THR A CA 1
ATOM 676 C C . THR A 1 80 ? 19.904 -4.865 -3.705 1.00 67.25 80 THR A C 1
ATOM 678 O O . THR A 1 80 ? 20.549 -4.367 -4.630 1.00 67.25 80 THR A O 1
ATOM 681 N N . SER A 1 81 ? 20.310 -4.802 -2.431 1.00 69.31 81 SER A N 1
ATOM 682 C CA . SER A 1 81 ? 21.601 -4.203 -2.061 1.00 69.31 81 SER A CA 1
ATOM 683 C C . SER A 1 81 ? 22.740 -4.946 -2.761 1.00 69.31 81 SER A C 1
ATOM 685 O O . SER A 1 81 ? 22.679 -6.167 -2.906 1.00 69.31 81 SER A O 1
ATOM 687 N N . VAL A 1 82 ? 23.800 -4.237 -3.159 1.00 76.88 82 VAL A N 1
ATOM 688 C CA . VAL A 1 82 ? 24.980 -4.850 -3.799 1.00 76.88 82 VAL A CA 1
ATOM 689 C C . VAL A 1 82 ? 25.552 -5.972 -2.924 1.00 76.88 82 VAL A C 1
ATOM 691 O O . VAL A 1 82 ? 25.835 -7.056 -3.423 1.00 76.88 82 VAL A O 1
ATOM 694 N N . GLU A 1 83 ? 25.584 -5.773 -1.605 1.00 77.38 83 GLU A N 1
ATOM 695 C CA . GLU A 1 83 ? 26.044 -6.772 -0.627 1.00 77.38 83 GLU A CA 1
ATOM 696 C C . GLU A 1 83 ? 25.211 -8.066 -0.633 1.00 77.38 83 GLU A C 1
ATOM 698 O O . GLU A 1 83 ? 25.689 -9.131 -0.246 1.00 77.38 83 GLU A O 1
ATOM 703 N N . GLN A 1 84 ? 23.946 -7.984 -1.054 1.00 73.06 84 GLN A N 1
ATOM 704 C CA . GLN A 1 84 ? 23.043 -9.130 -1.163 1.00 73.06 84 GLN A CA 1
ATOM 705 C C . GLN A 1 84 ? 23.173 -9.853 -2.513 1.00 73.06 84 GLN A C 1
ATOM 707 O O . GLN A 1 84 ? 22.758 -11.005 -2.608 1.00 73.06 84 GLN A O 1
ATOM 712 N N . ILE A 1 85 ? 23.733 -9.198 -3.537 1.00 76.69 85 ILE A N 1
ATOM 713 C CA . ILE A 1 85 ? 23.956 -9.768 -4.876 1.00 76.69 85 ILE A CA 1
ATOM 714 C C . ILE A 1 85 ? 25.263 -10.572 -4.927 1.00 76.69 85 ILE A C 1
ATOM 716 O O . ILE A 1 85 ? 25.358 -11.541 -5.672 1.00 76.69 85 ILE A O 1
ATOM 720 N N . GLU A 1 86 ? 26.268 -10.198 -4.134 1.00 71.81 86 GLU A N 1
ATOM 721 C CA . GLU A 1 86 ? 27.591 -10.846 -4.122 1.00 71.81 86 GLU A CA 1
ATOM 722 C C . GLU A 1 86 ? 27.641 -12.198 -3.371 1.00 71.81 86 GLU A C 1
ATOM 724 O O . GLU A 1 86 ? 28.723 -12.741 -3.140 1.00 71.81 86 GLU A O 1
ATOM 729 N N . ARG A 1 87 ? 26.485 -12.761 -3.000 1.00 54.38 87 ARG A N 1
ATOM 730 C CA . ARG A 1 87 ? 26.338 -14.066 -2.332 1.00 54.38 87 ARG 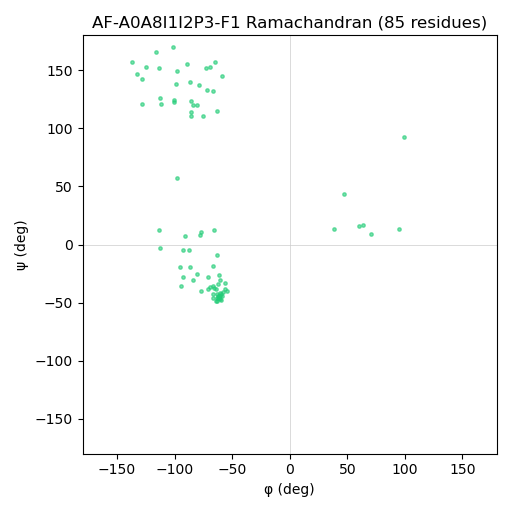A CA 1
ATOM 731 C C . ARG A 1 87 ? 25.819 -15.142 -3.275 1.00 54.38 87 ARG A C 1
ATOM 733 O O . ARG A 1 87 ? 26.285 -16.293 -3.116 1.00 54.38 87 ARG A O 1
#

Foldseek 3Di:
DLVVVCVVVVHDSQVDKDFLVRVCVVVVDDSVVSVVVVVVCVVVVQKDWDDDPPDDTTIIGGQDPPPCPPDVDDDDTPDDDPVRVVD

Mean predicted aligned error: 7.56 Å

pLDDT: mean 82.06, std 12.96, range [52.25, 96.38]